Protein AF-A0A373CW19-F1 (afdb_monomer_lite)

Foldseek 3Di:
DPDADWLVRLLVLLLVQCVVVVPDPVLSVVLVVLSVQLVVQCVVVVHGHDDVVSLVVSCCVPVVPPPCCVVVVDVSVLSSQSSVCCSVPVGGDDPDPPDDADADPLCVVVLVVVLVVCVVVVNDVVVNVVVSVVRSVVRVLCVVLVNSDPVPDDPVSD

Structure (mmCIF, N/CA/C/O backbone):
data_AF-A0A373CW19-F1
#
_entry.id   AF-A0A373CW19-F1
#
loop_
_atom_site.group_PDB
_atom_site.id
_atom_site.type_symbol
_atom_site.label_atom_id
_atom_site.label_alt_id
_atom_site.label_comp_id
_atom_site.label_asym_id
_atom_site.label_entity_id
_atom_site.label_seq_id
_atom_site.pdbx_PDB_ins_code
_atom_site.Cartn_x
_atom_site.Cartn_y
_atom_site.Cartn_z
_atom_site.occupancy
_atom_site.B_iso_or_equiv
_atom_site.auth_seq_id
_atom_site.auth_comp_id
_atom_site.auth_asym_id
_atom_site.auth_atom_id
_atom_site.pdbx_PDB_model_num
ATOM 1 N N . MET A 1 1 ? -7.202 -9.590 33.558 1.00 37.75 1 MET A N 1
ATOM 2 C CA . MET A 1 1 ? -8.078 -9.277 32.414 1.00 37.75 1 MET A CA 1
ATOM 3 C C . MET A 1 1 ? -7.267 -8.385 31.508 1.00 37.75 1 MET A C 1
ATOM 5 O O . MET A 1 1 ? -6.932 -7.294 31.944 1.00 37.75 1 MET A O 1
ATOM 9 N N . GLU A 1 2 ? -6.854 -8.866 30.339 1.00 49.22 2 GLU A N 1
ATOM 10 C CA . GLU A 1 2 ? -6.327 -7.961 29.313 1.00 49.22 2 GLU A CA 1
ATOM 11 C C . GLU A 1 2 ? -7.483 -7.053 28.887 1.00 49.22 2 GLU A C 1
ATOM 13 O O . GLU A 1 2 ? -8.542 -7.548 28.495 1.00 49.22 2 GLU A O 1
ATOM 18 N N . GLU A 1 3 ? -7.332 -5.741 29.062 1.00 57.06 3 GLU A N 1
ATOM 19 C CA . GLU A 1 3 ? -8.300 -4.773 28.553 1.00 57.06 3 GLU A CA 1
ATOM 20 C C . GLU A 1 3 ? -8.332 -4.897 27.032 1.00 57.06 3 GLU A C 1
ATOM 22 O O . GLU A 1 3 ? -7.344 -4.654 26.338 1.00 57.06 3 GLU A O 1
ATOM 27 N N . GLN A 1 4 ? -9.469 -5.349 26.511 1.00 76.81 4 GLN A N 1
ATOM 28 C CA . GLN A 1 4 ? -9.643 -5.519 25.083 1.00 76.81 4 GLN A CA 1
ATOM 29 C C . GLN A 1 4 ? -9.783 -4.137 24.445 1.00 76.81 4 GLN A C 1
ATOM 31 O O . GLN A 1 4 ? -10.767 -3.436 24.670 1.00 76.81 4 GLN A O 1
ATOM 36 N N . GLN A 1 5 ? -8.785 -3.756 23.653 1.00 90.31 5 GLN A N 1
ATOM 37 C CA . GLN A 1 5 ? -8.764 -2.497 22.919 1.00 90.31 5 GLN A CA 1
ATOM 38 C C . GLN A 1 5 ? -9.966 -2.389 21.971 1.00 90.31 5 GLN A C 1
ATOM 40 O O . GLN A 1 5 ? -10.238 -3.305 21.185 1.00 90.31 5 GLN A O 1
ATOM 45 N N . THR A 1 6 ? -10.665 -1.257 22.012 1.00 95.50 6 THR A N 1
ATOM 46 C CA . THR A 1 6 ? -11.789 -0.967 21.112 1.00 95.50 6 THR A CA 1
ATOM 47 C C . THR A 1 6 ? -11.321 -0.786 19.666 1.00 95.50 6 THR A C 1
ATOM 49 O O . THR A 1 6 ? -10.161 -0.469 19.393 1.00 95.50 6 THR A O 1
ATOM 52 N N . LEU A 1 7 ? -12.233 -0.951 18.703 1.00 96.06 7 LEU A N 1
ATOM 53 C CA . LEU A 1 7 ? -11.930 -0.707 17.290 1.00 96.06 7 LEU A CA 1
ATOM 54 C C . LEU A 1 7 ? -11.400 0.718 17.049 1.00 96.06 7 LEU A C 1
ATOM 56 O O . LEU A 1 7 ? -10.501 0.903 16.232 1.00 96.06 7 LEU A O 1
ATOM 60 N N . ASP A 1 8 ? -11.932 1.714 17.759 1.00 95.56 8 ASP A N 1
ATOM 61 C CA . ASP A 1 8 ? -11.527 3.112 17.590 1.00 95.56 8 ASP A CA 1
ATOM 62 C C . ASP A 1 8 ? -10.091 3.358 18.064 1.00 95.56 8 ASP A C 1
ATOM 64 O O . ASP A 1 8 ? -9.276 3.932 17.341 1.00 95.56 8 ASP A O 1
ATOM 68 N N . GLU A 1 9 ? -9.755 2.843 19.247 1.00 96.19 9 GLU A N 1
ATOM 69 C CA . GLU A 1 9 ? -8.397 2.906 19.786 1.00 96.19 9 GLU A CA 1
ATOM 70 C C . GLU A 1 9 ? -7.409 2.175 18.875 1.00 96.19 9 GLU A C 1
ATOM 72 O O . GLU A 1 9 ? -6.323 2.695 18.615 1.00 96.19 9 GLU A O 1
ATOM 77 N N . LEU A 1 10 ? -7.790 1.006 18.346 1.00 96.75 10 LEU A N 1
ATOM 78 C CA . LEU A 1 10 ? -6.946 0.240 17.431 1.00 96.75 10 LEU A CA 1
ATOM 79 C C . LEU A 1 10 ? -6.666 1.023 16.144 1.00 96.75 10 LEU A C 1
ATOM 81 O O . LEU A 1 10 ? -5.519 1.084 15.692 1.00 96.75 10 LEU A O 1
ATOM 85 N N . ILE A 1 11 ? -7.694 1.641 15.555 1.00 97.19 11 ILE A N 1
ATOM 86 C CA . ILE A 1 11 ? -7.550 2.459 14.345 1.00 97.19 11 ILE A CA 1
ATOM 87 C C . ILE A 1 11 ? -6.621 3.644 14.612 1.00 97.19 11 ILE A C 1
ATOM 89 O O . ILE A 1 11 ? -5.722 3.898 13.805 1.00 97.19 11 ILE A O 1
ATOM 93 N N . GLN A 1 12 ? -6.816 4.350 15.727 1.00 97.19 12 GLN A N 1
ATOM 94 C CA . GLN A 1 12 ? -6.027 5.531 16.062 1.00 97.19 12 GLN A CA 1
ATOM 95 C C . GLN A 1 12 ? -4.558 5.174 16.322 1.00 97.19 12 GLN A C 1
ATOM 97 O O . GLN A 1 12 ? -3.668 5.777 15.725 1.00 97.19 12 GLN A O 1
ATOM 102 N N . GLN A 1 13 ? -4.285 4.139 17.118 1.00 96.56 13 GLN A N 1
ATOM 103 C CA . GLN A 1 13 ? -2.909 3.709 17.387 1.00 96.56 13 GLN A CA 1
ATOM 104 C C . GLN A 1 13 ? -2.205 3.189 16.128 1.00 96.56 13 GLN A C 1
ATOM 106 O O . GLN A 1 13 ? -1.042 3.518 15.888 1.00 96.56 13 GLN A O 1
ATOM 111 N N . THR A 1 14 ? -2.916 2.441 15.278 1.00 97.06 14 THR A N 1
ATOM 112 C CA . THR A 1 14 ? -2.367 1.991 13.991 1.00 97.06 14 THR A CA 1
ATOM 113 C C . THR A 1 14 ? -2.057 3.188 13.088 1.00 97.06 14 THR A C 1
ATOM 115 O O . THR A 1 14 ? -1.005 3.226 12.452 1.00 97.06 14 THR A O 1
ATOM 118 N N . TYR A 1 15 ? -2.935 4.197 13.043 1.00 97.06 15 TYR A N 1
ATOM 119 C CA . TYR A 1 15 ? -2.705 5.431 12.287 1.00 97.06 15 TYR A CA 1
ATOM 120 C C . TYR A 1 15 ? -1.441 6.160 12.763 1.00 97.06 15 TYR A C 1
ATOM 122 O O . TYR A 1 15 ? -0.585 6.500 11.942 1.00 97.06 15 TYR A O 1
ATOM 130 N N . ASP A 1 16 ? -1.300 6.360 14.074 1.00 96.56 16 ASP A N 1
ATOM 131 C CA . ASP A 1 16 ? -0.155 7.058 14.661 1.00 96.56 16 ASP A CA 1
ATOM 132 C C . ASP A 1 16 ? 1.151 6.306 14.390 1.00 96.56 16 ASP A C 1
ATOM 134 O O . ASP A 1 16 ? 2.160 6.909 14.005 1.00 96.56 16 ASP A O 1
ATOM 138 N N . TRP A 1 17 ? 1.114 4.973 14.468 1.00 96.00 17 TRP A N 1
ATOM 139 C CA . TRP A 1 17 ? 2.245 4.133 14.093 1.00 96.00 17 TRP A CA 1
ATOM 140 C C . TRP A 1 17 ? 2.613 4.282 12.611 1.00 96.00 17 TRP A C 1
ATOM 142 O O . TRP A 1 17 ? 3.789 4.452 12.289 1.00 96.00 17 TRP A O 1
ATOM 152 N N . LEU A 1 18 ? 1.639 4.280 11.689 1.00 95.00 18 LEU A N 1
ATOM 153 C CA . LEU A 1 18 ? 1.896 4.456 10.250 1.00 95.00 18 LEU A CA 1
ATOM 154 C C . LEU A 1 18 ? 2.545 5.817 9.948 1.00 95.00 18 LEU A C 1
ATOM 156 O O . LEU A 1 18 ? 3.447 5.902 9.106 1.00 95.00 18 LEU A O 1
ATOM 160 N N . VAL A 1 19 ? 2.117 6.876 10.643 1.00 95.06 19 VAL A N 1
ATOM 161 C CA . VAL A 1 19 ? 2.720 8.214 10.542 1.00 95.06 19 VAL A CA 1
ATOM 162 C C . VAL A 1 19 ? 4.162 8.198 11.054 1.00 95.06 19 VAL A C 1
ATOM 164 O O . VAL A 1 19 ? 5.060 8.667 10.350 1.00 95.06 19 VAL A O 1
ATOM 167 N N . ALA A 1 20 ? 4.407 7.616 12.232 1.00 93.88 20 ALA A N 1
ATOM 168 C CA . ALA A 1 20 ? 5.746 7.494 12.812 1.00 93.88 20 ALA A CA 1
ATOM 169 C C . ALA A 1 20 ? 6.695 6.665 11.924 1.00 93.88 20 ALA A C 1
ATOM 171 O O . ALA A 1 20 ? 7.855 7.034 11.728 1.00 93.88 20 ALA A O 1
ATOM 172 N N . ALA A 1 21 ? 6.177 5.605 11.298 1.00 90.38 21 ALA A N 1
ATOM 173 C CA . ALA A 1 21 ? 6.883 4.756 10.340 1.00 90.38 21 ALA A CA 1
ATOM 174 C C . ALA A 1 21 ? 7.075 5.404 8.951 1.00 90.38 21 ALA A C 1
ATOM 176 O O . ALA A 1 21 ? 7.586 4.761 8.033 1.00 90.38 21 ALA A O 1
ATOM 177 N N . LYS A 1 22 ? 6.700 6.681 8.777 1.00 90.12 22 LYS A N 1
ATOM 178 C CA . LYS A 1 22 ? 6.882 7.469 7.543 1.00 90.12 22 LYS A CA 1
ATOM 179 C C . LYS A 1 22 ? 6.201 6.859 6.312 1.00 90.12 22 LYS A C 1
ATOM 181 O O . LYS A 1 22 ? 6.698 7.005 5.189 1.00 90.12 22 LYS A O 1
ATOM 186 N N . TYR A 1 23 ? 5.046 6.215 6.493 1.00 89.94 23 TYR A N 1
ATOM 187 C CA . TYR A 1 23 ? 4.216 5.803 5.361 1.00 89.94 23 TYR A CA 1
ATOM 188 C C . TYR A 1 23 ? 3.815 7.014 4.507 1.00 89.94 23 TYR A C 1
ATOM 190 O O . TYR A 1 23 ? 3.715 8.148 4.981 1.00 89.94 23 TYR A O 1
ATOM 198 N N . SER A 1 24 ? 3.583 6.780 3.211 1.00 89.44 24 SER A N 1
ATOM 199 C CA . SER A 1 24 ? 3.233 7.865 2.292 1.00 89.44 24 SER A CA 1
ATOM 200 C C . SER A 1 24 ? 1.931 8.556 2.716 1.00 89.44 24 SER A C 1
ATOM 202 O O . SER A 1 24 ? 0.989 7.890 3.151 1.00 89.44 24 SER A O 1
ATOM 204 N N . LYS A 1 25 ? 1.840 9.880 2.517 1.00 91.00 25 LYS A N 1
ATOM 205 C CA . LYS A 1 25 ? 0.625 10.656 2.834 1.00 91.00 25 LYS A CA 1
ATOM 206 C C . LYS A 1 25 ? -0.630 10.055 2.193 1.00 91.00 25 LYS A C 1
ATOM 208 O O . LYS A 1 25 ? -1.669 9.991 2.838 1.00 91.00 25 LYS A O 1
ATOM 213 N N . GLY A 1 26 ? -0.520 9.568 0.953 1.00 91.00 26 GLY A N 1
ATOM 214 C CA . GLY A 1 26 ? -1.626 8.909 0.253 1.00 91.00 26 GLY A CA 1
ATOM 215 C C . GLY A 1 26 ? -2.060 7.598 0.914 1.00 91.00 26 GLY A C 1
ATOM 216 O O . GLY A 1 26 ? -3.255 7.334 1.018 1.00 91.00 26 GLY A O 1
ATOM 217 N N . THR A 1 27 ? -1.112 6.801 1.416 1.00 90.81 27 THR A N 1
ATOM 218 C CA . THR A 1 27 ? -1.414 5.567 2.158 1.00 90.81 27 THR A CA 1
ATOM 219 C C . THR A 1 27 ? -2.096 5.869 3.485 1.00 90.81 27 THR A C 1
ATOM 221 O O . THR A 1 27 ? -3.126 5.274 3.771 1.00 90.81 27 THR A O 1
ATOM 224 N N . VAL A 1 28 ? -1.559 6.814 4.261 1.00 94.75 28 VAL A N 1
ATOM 225 C CA . VAL A 1 28 ? -2.121 7.218 5.561 1.00 94.75 28 VAL A CA 1
ATOM 226 C C . VAL A 1 28 ? -3.531 7.797 5.395 1.00 94.75 28 VAL A C 1
ATOM 228 O O . VAL A 1 28 ? -4.442 7.440 6.139 1.00 94.75 28 VAL A O 1
ATOM 231 N N . TYR A 1 29 ? -3.738 8.638 4.376 1.00 94.62 29 TYR A N 1
ATOM 232 C CA . TYR A 1 29 ? -5.057 9.175 4.039 1.00 94.62 29 TYR A CA 1
ATOM 233 C C . TYR A 1 29 ? -6.048 8.066 3.663 1.00 94.62 29 TYR A C 1
ATOM 235 O O . TYR A 1 29 ? -7.139 7.999 4.222 1.00 94.62 29 TYR A O 1
ATOM 243 N N . SER A 1 30 ? -5.647 7.162 2.763 1.00 92.88 30 SER A N 1
ATOM 244 C CA . SER A 1 30 ? -6.500 6.049 2.329 1.00 92.88 30 SER A CA 1
ATOM 245 C C . SER A 1 30 ? -6.844 5.121 3.492 1.00 92.88 30 SER A C 1
ATOM 247 O O . SER A 1 30 ? -8.001 4.746 3.638 1.00 92.88 30 SER A O 1
ATOM 249 N N . PHE A 1 31 ? -5.869 4.805 4.350 1.00 95.19 31 PHE A N 1
ATOM 250 C CA . PHE A 1 31 ? -6.093 4.027 5.566 1.00 95.19 31 PHE A CA 1
ATOM 251 C C . PHE A 1 31 ? -7.191 4.671 6.415 1.00 95.19 31 PHE A C 1
ATOM 253 O O . PHE A 1 31 ? -8.203 4.028 6.670 1.00 95.19 31 PHE A O 1
ATOM 260 N N . LYS A 1 32 ? -7.048 5.961 6.747 1.00 95.56 32 LYS A N 1
ATOM 261 C CA . LYS A 1 32 ? -8.027 6.708 7.549 1.00 95.56 32 LYS A CA 1
ATOM 262 C C . LYS A 1 32 ? -9.433 6.696 6.938 1.00 95.56 32 LYS A C 1
ATOM 264 O O . LYS A 1 32 ? -10.411 6.498 7.650 1.00 95.56 32 LYS A O 1
ATOM 269 N N . CYS A 1 33 ? -9.556 6.923 5.630 1.00 94.31 33 CYS A N 1
ATOM 270 C CA . CYS A 1 33 ? -10.858 6.921 4.958 1.00 94.31 33 CYS A CA 1
ATOM 271 C C . CYS A 1 33 ? -11.558 5.560 5.062 1.00 94.31 33 CYS A C 1
ATOM 273 O O . CYS A 1 33 ? -12.744 5.502 5.377 1.00 94.31 33 CYS A O 1
ATOM 275 N N . ILE A 1 34 ? -10.819 4.477 4.826 1.00 94.00 34 ILE A N 1
ATOM 276 C CA . ILE A 1 34 ? -11.369 3.119 4.812 1.00 94.00 34 ILE A CA 1
ATOM 277 C C . ILE A 1 34 ? -11.694 2.639 6.227 1.00 94.00 34 ILE A C 1
ATOM 279 O O . ILE A 1 34 ? -12.746 2.043 6.447 1.00 94.00 34 ILE A O 1
ATOM 283 N N . THR A 1 35 ? -10.842 2.929 7.211 1.00 95.75 35 THR A N 1
ATOM 284 C CA . THR A 1 35 ? -11.102 2.533 8.600 1.00 95.75 35 THR A CA 1
ATOM 285 C C . THR A 1 35 ? -12.249 3.317 9.233 1.00 95.75 35 THR A C 1
ATOM 287 O O . THR A 1 35 ? -12.989 2.756 10.036 1.00 95.75 35 THR A O 1
ATOM 290 N N . ASN A 1 36 ? -12.491 4.563 8.815 1.00 95.50 36 ASN A N 1
ATOM 291 C CA . ASN A 1 36 ? -13.695 5.295 9.216 1.00 95.50 36 ASN A CA 1
ATOM 292 C C . ASN A 1 36 ? -14.981 4.622 8.715 1.00 95.50 36 ASN A C 1
ATOM 294 O O . ASN A 1 36 ? -15.962 4.549 9.451 1.00 95.50 36 ASN A O 1
ATOM 298 N N . GLN A 1 37 ? -14.982 4.094 7.489 1.00 95.06 37 GLN A N 1
ATOM 299 C CA . GLN A 1 37 ? -16.129 3.343 6.970 1.00 95.06 37 GLN A CA 1
ATOM 300 C C . GLN A 1 37 ? -16.309 2.012 7.701 1.00 95.06 37 GLN A C 1
ATOM 302 O O . GLN A 1 37 ? -17.437 1.664 8.042 1.00 95.06 37 GLN A O 1
ATOM 307 N N . LEU A 1 38 ? -15.210 1.310 8.007 1.00 96.12 38 LEU A N 1
ATOM 308 C CA . LEU A 1 38 ? -15.243 0.118 8.856 1.00 96.12 38 LEU A CA 1
ATOM 309 C C . LEU A 1 38 ? -15.860 0.438 10.224 1.00 96.12 38 LEU A C 1
ATOM 311 O O . LEU A 1 38 ? -16.704 -0.316 10.696 1.00 96.12 38 LEU A O 1
ATOM 315 N N . LYS A 1 39 ? -15.491 1.567 10.842 1.00 95.81 39 LYS A N 1
ATOM 316 C CA . LYS A 1 39 ? -16.054 2.019 12.123 1.00 95.81 39 LYS A CA 1
ATOM 317 C C . LYS A 1 39 ? -17.567 2.233 12.032 1.00 95.81 39 LYS A C 1
ATOM 319 O O . LYS A 1 39 ? -18.303 1.753 12.890 1.00 95.81 39 LYS A O 1
ATOM 324 N N . THR A 1 40 ? -18.047 2.911 10.987 1.00 96.19 40 THR A N 1
ATOM 325 C CA . THR A 1 40 ? -19.490 3.098 10.753 1.00 96.19 40 THR A CA 1
ATOM 326 C C . THR A 1 40 ? -20.208 1.767 10.525 1.00 96.19 40 THR A C 1
ATOM 328 O O . THR A 1 40 ? -21.283 1.548 11.081 1.00 96.19 40 THR A O 1
ATOM 331 N N . TYR A 1 41 ? -19.610 0.864 9.748 1.00 96.12 41 TYR A N 1
ATOM 332 C CA . TYR A 1 41 ? -20.155 -0.467 9.497 1.00 96.12 41 TYR A CA 1
ATOM 333 C C . TYR A 1 41 ? -20.247 -1.302 10.785 1.00 96.12 41 TYR A C 1
ATOM 335 O O . TYR A 1 41 ? -21.295 -1.881 11.068 1.00 96.12 41 TYR A O 1
ATOM 343 N N . ALA A 1 42 ? -19.190 -1.304 11.601 1.00 96.00 42 ALA A N 1
ATOM 344 C CA . ALA A 1 42 ? -19.138 -2.011 12.878 1.00 96.00 42 ALA A CA 1
ATOM 345 C C . ALA A 1 42 ? -20.202 -1.498 13.859 1.00 96.00 42 ALA A C 1
ATOM 347 O O . ALA A 1 42 ? -20.930 -2.295 14.451 1.00 96.00 42 ALA A O 1
ATOM 348 N N . ALA A 1 43 ? -20.378 -0.174 13.946 1.00 94.81 43 ALA A N 1
ATOM 349 C CA . ALA A 1 43 ? -21.438 0.431 14.749 1.00 94.81 43 ALA A CA 1
ATOM 350 C C . ALA A 1 43 ? -22.837 -0.042 14.311 1.00 94.81 43 ALA A C 1
ATOM 352 O O . ALA A 1 43 ? -23.667 -0.362 15.157 1.00 94.81 43 ALA A O 1
ATOM 353 N N . GLY A 1 44 ? -23.084 -0.170 13.002 1.00 94.12 44 GLY A N 1
ATOM 354 C CA . GLY A 1 44 ? -24.342 -0.708 12.468 1.00 94.12 44 GLY A CA 1
ATOM 355 C C . GLY A 1 44 ?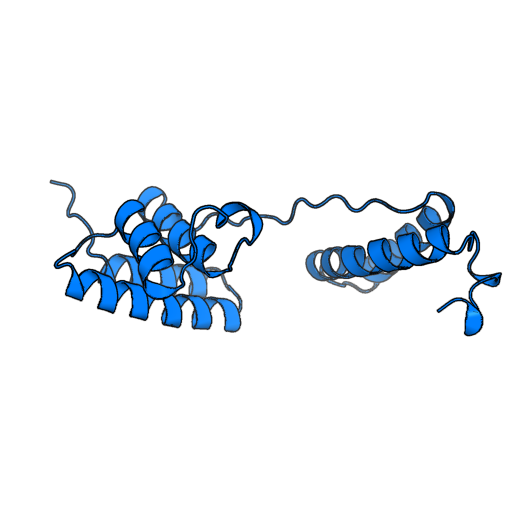 -24.601 -2.184 12.804 1.00 94.12 44 GLY A C 1
ATOM 356 O O . GLY A 1 44 ? -25.748 -2.624 12.764 1.00 94.12 44 GLY A O 1
ATOM 357 N N . LYS A 1 45 ? -23.558 -2.946 13.155 1.00 93.62 45 LYS A N 1
ATOM 358 C CA . LYS A 1 45 ? -23.638 -4.359 13.565 1.00 93.62 45 LYS A CA 1
ATOM 359 C C . LYS A 1 45 ? -23.532 -4.544 15.089 1.00 93.62 45 LYS A C 1
ATOM 361 O O . LYS A 1 45 ? -23.562 -5.677 15.549 1.00 93.62 45 LYS A O 1
ATOM 366 N N . ASN A 1 46 ? -23.449 -3.455 15.865 1.00 93.44 46 ASN A N 1
ATOM 367 C CA . ASN A 1 46 ? -23.156 -3.458 17.308 1.00 93.44 46 ASN A CA 1
ATOM 368 C C . ASN A 1 46 ? -21.828 -4.148 17.676 1.00 93.44 46 ASN A C 1
ATOM 370 O O . ASN A 1 46 ? -21.685 -4.704 18.764 1.00 93.44 46 ASN A O 1
ATOM 374 N N . GLU A 1 47 ? -20.844 -4.085 16.781 1.00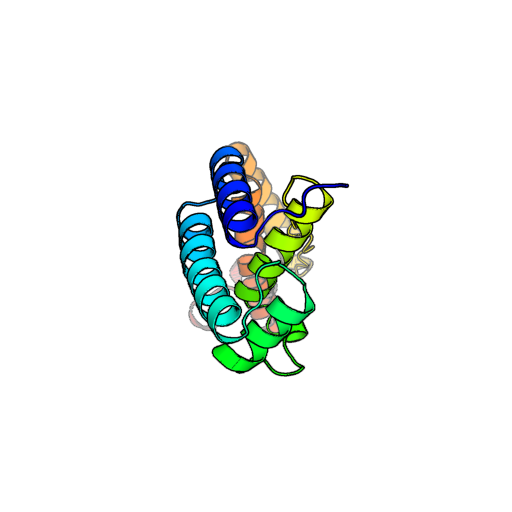 94.25 47 GLU A N 1
ATOM 375 C CA . GLU A 1 47 ? -19.516 -4.663 16.981 1.00 94.25 47 GLU A CA 1
ATOM 376 C C . GLU A 1 47 ? -18.549 -3.587 17.487 1.00 94.25 47 GLU A C 1
ATOM 378 O O . GLU A 1 47 ? -18.312 -2.574 16.826 1.00 94.25 47 GLU A O 1
ATOM 383 N N . ILE A 1 48 ? -17.992 -3.796 18.682 1.00 94.50 48 ILE A N 1
ATOM 384 C CA . ILE A 1 48 ? -17.117 -2.822 19.366 1.00 94.50 48 ILE A CA 1
ATOM 385 C C . ILE A 1 48 ? -15.635 -3.133 19.116 1.00 94.50 48 ILE A C 1
ATOM 387 O O . ILE A 1 48 ? -14.779 -2.243 19.155 1.00 94.50 48 ILE A O 1
ATOM 391 N N . TYR A 1 49 ? -15.322 -4.398 18.842 1.00 95.50 49 TYR A N 1
ATOM 392 C CA . TYR A 1 49 ? -13.959 -4.899 18.748 1.00 95.50 49 TYR A CA 1
ATOM 393 C C . TYR A 1 49 ? -13.621 -5.340 17.333 1.00 95.50 49 TYR A C 1
ATOM 395 O O . TYR A 1 49 ? -14.438 -5.909 16.616 1.00 95.50 49 TYR A O 1
ATOM 403 N N . PHE A 1 50 ? -12.367 -5.128 16.944 1.00 95.44 50 PHE A N 1
ATOM 404 C CA . PHE A 1 50 ? -11.882 -5.623 15.665 1.00 95.44 50 PHE A CA 1
ATOM 405 C C . PHE A 1 50 ? -11.744 -7.152 15.668 1.00 95.44 50 PHE A C 1
ATOM 407 O O . PHE A 1 50 ? -11.055 -7.721 16.527 1.00 95.44 50 PHE A O 1
ATOM 414 N N . SER A 1 51 ? -12.299 -7.790 14.640 1.00 94.94 51 SER A N 1
ATOM 415 C CA . SER A 1 51 ? -12.002 -9.160 14.224 1.00 94.94 51 SER A CA 1
ATOM 416 C C . SER A 1 51 ? -11.781 -9.199 12.709 1.00 94.94 51 SER A C 1
ATOM 418 O O . SER A 1 51 ? -12.284 -8.346 11.971 1.00 94.94 51 SER A O 1
ATOM 420 N N . MET A 1 52 ? -11.027 -10.191 12.226 1.00 92.94 52 MET A N 1
ATOM 421 C CA . MET A 1 52 ? -10.870 -10.373 10.781 1.00 92.94 52 MET A CA 1
ATOM 422 C C . MET A 1 52 ? -12.189 -10.765 10.109 1.00 92.94 52 MET A C 1
ATOM 424 O O . MET A 1 52 ? -12.414 -10.358 8.975 1.00 92.94 52 MET A O 1
ATOM 428 N N . ASP A 1 53 ? -13.089 -11.454 10.808 1.00 93.81 53 ASP A N 1
ATOM 429 C CA . ASP A 1 53 ? -14.408 -11.807 10.273 1.00 93.81 53 ASP A CA 1
ATOM 430 C C . ASP A 1 53 ? -15.290 -10.568 10.060 1.00 93.81 53 ASP A C 1
ATOM 432 O O . ASP A 1 53 ? -15.923 -10.433 9.010 1.00 93.81 53 ASP A O 1
ATOM 436 N N . LEU A 1 54 ? -15.263 -9.608 10.996 1.00 94.88 54 LEU A N 1
ATOM 437 C CA . LEU A 1 54 ? -15.915 -8.304 10.836 1.00 94.88 54 LEU A CA 1
ATOM 438 C C . LEU A 1 54 ? -15.352 -7.559 9.621 1.00 94.88 54 LEU A C 1
ATOM 440 O O . LEU A 1 54 ? -16.105 -7.015 8.814 1.00 94.88 54 LEU A O 1
ATOM 444 N N . ALA A 1 55 ? -14.025 -7.544 9.486 1.00 93.50 55 ALA A N 1
ATOM 445 C CA . ALA A 1 55 ? -13.338 -6.868 8.395 1.00 93.50 55 ALA A CA 1
ATOM 446 C C . ALA A 1 55 ? -13.641 -7.494 7.025 1.00 93.50 55 ALA A C 1
ATOM 448 O O . ALA A 1 55 ? -13.870 -6.772 6.058 1.00 93.50 55 ALA A O 1
ATOM 449 N N . LEU A 1 56 ? -13.664 -8.825 6.934 1.00 90.56 56 LEU A N 1
ATOM 450 C CA . LEU A 1 56 ? -14.021 -9.539 5.709 1.00 90.56 56 LEU A CA 1
ATOM 451 C C . LEU A 1 56 ? -15.488 -9.302 5.343 1.00 90.56 56 LEU A C 1
ATOM 453 O O . LEU A 1 56 ? -15.763 -8.971 4.193 1.00 90.56 56 LEU A O 1
ATOM 457 N N . SER A 1 57 ? -16.392 -9.354 6.326 1.00 92.25 57 SER A N 1
ATOM 458 C CA . SER A 1 57 ? -17.812 -9.038 6.123 1.00 92.25 57 SER A CA 1
ATOM 459 C C . SER A 1 57 ? -18.003 -7.601 5.631 1.00 92.25 57 SER A C 1
ATOM 461 O O . SER A 1 57 ? -18.762 -7.363 4.703 1.00 92.25 57 SER A O 1
ATOM 463 N N . PHE A 1 58 ? -17.269 -6.634 6.193 1.00 92.75 58 PHE A N 1
ATOM 464 C CA . PHE A 1 58 ? -17.269 -5.246 5.718 1.00 92.75 58 PHE A CA 1
ATOM 465 C C . PHE A 1 58 ? -16.839 -5.131 4.250 1.00 92.75 58 PHE A C 1
ATOM 467 O O . PHE A 1 58 ? -17.468 -4.414 3.473 1.00 92.75 58 PHE A O 1
ATOM 474 N N . LEU A 1 59 ? -15.762 -5.816 3.858 1.00 90.06 59 LEU A N 1
ATOM 475 C CA . LEU A 1 59 ? -15.267 -5.779 2.481 1.00 90.06 59 LEU A CA 1
ATOM 476 C C . LEU A 1 59 ? -16.248 -6.431 1.498 1.00 90.06 59 LEU A C 1
ATOM 478 O O . LEU A 1 59 ? -16.392 -5.954 0.371 1.00 90.06 59 LEU A O 1
ATOM 482 N N . GLU A 1 60 ? -16.923 -7.495 1.914 1.00 87.62 60 GLU A N 1
ATOM 483 C CA . GLU A 1 60 ? -17.944 -8.154 1.107 1.00 87.62 60 GLU A CA 1
ATOM 484 C C . GLU A 1 60 ? -19.201 -7.281 0.976 1.00 87.62 60 GLU A C 1
ATOM 486 O O . GLU A 1 60 ? -19.593 -6.945 -0.144 1.00 87.62 60 GLU A O 1
ATOM 491 N N . ASP A 1 61 ? -19.765 -6.825 2.097 1.00 89.75 61 ASP A N 1
ATOM 492 C CA . ASP A 1 61 ? -21.009 -6.048 2.142 1.00 89.75 61 ASP A CA 1
ATOM 493 C C . ASP A 1 61 ? -20.857 -4.672 1.469 1.00 89.75 61 ASP A C 1
ATOM 495 O O . ASP A 1 61 ? -21.741 -4.237 0.730 1.00 89.75 61 ASP A O 1
ATOM 499 N N . HIS A 1 62 ? -19.746 -3.964 1.718 1.00 85.31 62 HIS A N 1
ATOM 500 C CA . HIS A 1 62 ? -19.579 -2.566 1.298 1.00 85.31 62 HIS A CA 1
ATOM 501 C C . HIS A 1 62 ? -18.913 -2.405 -0.073 1.00 85.31 62 HIS A C 1
ATOM 503 O O . HIS A 1 62 ? -19.172 -1.428 -0.774 1.00 85.31 62 HIS A O 1
ATOM 509 N N . TYR A 1 63 ? -18.038 -3.337 -0.456 1.00 82.38 63 TYR A N 1
ATOM 510 C CA . TYR A 1 63 ? -17.266 -3.247 -1.700 1.00 82.38 63 TYR A CA 1
ATOM 511 C C . TYR A 1 63 ? -17.602 -4.341 -2.713 1.00 82.38 63 TYR A C 1
ATOM 513 O O . TYR A 1 63 ? -17.002 -4.364 -3.790 1.00 82.38 63 TYR A O 1
ATOM 521 N N . HIS A 1 64 ? -18.539 -5.241 -2.391 1.00 79.81 64 HIS A N 1
ATOM 522 C CA . HIS A 1 64 ? -18.919 -6.382 -3.231 1.00 79.81 64 HIS A CA 1
ATOM 523 C C . HIS A 1 64 ? -17.714 -7.234 -3.650 1.00 79.81 64 HIS A C 1
ATOM 525 O O . HIS A 1 64 ? -17.663 -7.807 -4.740 1.00 79.81 64 HIS A O 1
ATOM 531 N N . LEU A 1 65 ? -16.709 -7.297 -2.774 1.00 70.31 65 LEU A N 1
ATOM 532 C CA . LEU A 1 65 ? -15.519 -8.108 -2.963 1.00 70.31 65 LEU A CA 1
ATOM 533 C C . LEU A 1 65 ? -15.842 -9.545 -2.529 1.00 70.31 65 LEU A C 1
ATOM 535 O O . LEU A 1 65 ? -15.400 -9.980 -1.476 1.00 70.31 65 LEU A O 1
ATOM 539 N N . SER A 1 66 ? -16.632 -10.284 -3.312 1.00 65.81 66 SER A N 1
ATOM 540 C CA . SER A 1 66 ? -16.834 -11.725 -3.086 1.00 65.81 66 SER A CA 1
ATOM 541 C C . SER A 1 66 ? -15.586 -12.530 -3.493 1.00 65.81 66 SER A C 1
ATOM 543 O O . SER A 1 66 ? -14.753 -12.004 -4.230 1.00 65.81 66 SER A O 1
ATOM 545 N N . SER A 1 67 ? -15.473 -13.771 -2.977 1.00 54.91 67 SER A N 1
ATOM 546 C CA . SER A 1 67 ? -14.501 -14.900 -3.137 1.00 54.91 67 SER A CA 1
ATOM 547 C C . SER A 1 67 ? -13.180 -14.759 -3.936 1.00 54.91 67 SER A C 1
ATOM 549 O O . SER A 1 67 ? -12.202 -15.436 -3.615 1.00 54.91 67 SER A O 1
ATOM 551 N N . ASP A 1 68 ? -13.090 -13.869 -4.916 1.00 57.31 68 ASP A N 1
ATOM 552 C CA . ASP A 1 68 ? -11.923 -13.535 -5.738 1.00 57.31 68 ASP A CA 1
ATOM 553 C C . ASP A 1 68 ? -11.023 -12.428 -5.127 1.00 57.31 68 ASP A C 1
ATOM 555 O O . ASP A 1 68 ? -10.092 -11.918 -5.759 1.00 57.31 68 ASP A O 1
ATOM 559 N N . ILE A 1 69 ? -11.263 -12.067 -3.856 1.00 56.62 69 ILE A N 1
ATOM 560 C CA . ILE A 1 69 ? -10.503 -11.079 -3.057 1.00 56.62 69 ILE A CA 1
ATOM 561 C C . ILE A 1 69 ? -8.981 -11.294 -3.171 1.00 56.62 69 ILE A C 1
ATOM 563 O O . ILE A 1 69 ? -8.200 -10.339 -3.257 1.00 56.62 69 ILE A O 1
ATOM 567 N N . ARG A 1 70 ? -8.552 -12.563 -3.202 1.00 52.59 70 ARG A N 1
ATOM 568 C CA . ARG A 1 70 ? -7.137 -12.960 -3.274 1.00 52.59 70 ARG A CA 1
ATOM 569 C C . ARG A 1 70 ? -6.477 -12.627 -4.616 1.00 52.59 70 ARG A C 1
ATOM 571 O O . ARG A 1 70 ? -5.282 -12.332 -4.618 1.00 52.59 70 ARG A O 1
ATOM 578 N N . ASN A 1 71 ? -7.234 -12.606 -5.713 1.00 52.66 71 ASN A N 1
ATOM 579 C CA . ASN A 1 71 ? -6.702 -12.375 -7.058 1.00 52.66 71 ASN A CA 1
ATOM 580 C C . ASN A 1 71 ? -6.682 -10.890 -7.441 1.00 52.66 71 ASN A C 1
ATOM 582 O O . ASN A 1 71 ? -5.798 -10.463 -8.182 1.00 52.66 71 ASN A O 1
ATOM 586 N N . LYS A 1 72 ? -7.590 -10.072 -6.889 1.00 52.91 72 LYS A N 1
ATOM 587 C CA . LYS A 1 72 ? -7.649 -8.627 -7.186 1.00 52.91 72 LYS A CA 1
ATOM 588 C C . LYS A 1 72 ? -6.854 -7.739 -6.223 1.00 52.91 72 LYS A C 1
ATOM 590 O O . LYS A 1 72 ? -6.672 -6.566 -6.536 1.00 52.91 72 LYS A O 1
ATOM 595 N N . LYS A 1 73 ? -6.381 -8.275 -5.080 1.00 61.34 73 LYS A N 1
ATOM 596 C CA . LYS A 1 73 ? -5.617 -7.572 -4.016 1.00 61.34 73 LYS A CA 1
ATOM 597 C C . LYS A 1 73 ? -5.919 -6.060 -3.931 1.00 61.34 73 LYS A C 1
ATOM 599 O O . LYS A 1 73 ? -5.011 -5.243 -4.120 1.00 61.34 73 LYS A O 1
ATOM 604 N N . PRO A 1 74 ? -7.166 -5.650 -3.648 1.00 64.75 74 PRO A N 1
ATOM 605 C CA . PRO A 1 74 ? -7.436 -4.244 -3.415 1.00 64.75 74 PRO A CA 1
ATOM 606 C C . PRO A 1 74 ? -6.653 -3.784 -2.179 1.00 64.75 74 PRO A C 1
ATOM 608 O O . PRO A 1 74 ? -6.518 -4.514 -1.193 1.00 64.75 74 PRO A O 1
ATOM 611 N N . CYS A 1 75 ? -6.146 -2.552 -2.220 1.00 68.38 75 CYS A N 1
ATOM 612 C CA . CYS A 1 75 ? -5.486 -1.891 -1.090 1.00 68.38 75 CYS A CA 1
ATOM 613 C C . CYS A 1 75 ? -6.308 -1.955 0.216 1.00 68.38 75 CYS A C 1
ATOM 615 O O . CYS A 1 75 ? -5.732 -1.895 1.298 1.00 68.38 75 CYS A O 1
ATOM 617 N N . PHE A 1 76 ? -7.626 -2.155 0.118 1.00 84.25 76 PHE A N 1
ATOM 618 C CA . PHE A 1 76 ? -8.556 -2.285 1.238 1.00 84.25 76 PHE A CA 1
ATOM 619 C C . PHE A 1 76 ? -8.293 -3.507 2.122 1.00 84.25 76 PHE A C 1
ATOM 621 O O . PHE A 1 76 ? -8.207 -3.348 3.338 1.00 84.25 76 PHE A O 1
ATOM 628 N N . LEU A 1 77 ? -8.076 -4.699 1.540 1.00 87.06 77 LEU A N 1
ATOM 629 C CA . LEU A 1 77 ? -7.728 -5.887 2.332 1.00 87.06 77 LEU A CA 1
ATOM 630 C C . LEU A 1 77 ? -6.429 -5.646 3.098 1.00 87.06 77 LEU A C 1
ATOM 632 O O . LEU A 1 77 ? -6.326 -6.005 4.268 1.00 87.06 77 LEU A O 1
ATOM 636 N N . ARG A 1 78 ? -5.456 -4.980 2.463 1.00 88.38 78 ARG A N 1
ATOM 637 C CA . ARG A 1 78 ? -4.192 -4.673 3.130 1.00 88.38 78 ARG A CA 1
ATOM 638 C C . ARG A 1 78 ? -4.417 -3.834 4.382 1.00 88.38 78 ARG A C 1
ATOM 640 O O . ARG A 1 78 ? -3.761 -4.115 5.374 1.00 88.38 78 ARG A O 1
ATOM 647 N N . PHE A 1 79 ? -5.319 -2.853 4.367 1.00 92.62 79 PHE A N 1
ATOM 648 C CA . PHE A 1 79 ? -5.617 -2.050 5.557 1.00 92.62 79 PHE A CA 1
ATOM 649 C C . PHE A 1 79 ? -6.252 -2.872 6.685 1.00 92.62 79 PHE A C 1
ATOM 651 O O . PHE A 1 79 ? -5.907 -2.654 7.843 1.00 92.62 79 PHE A O 1
ATOM 658 N N . MET A 1 80 ? -7.090 -3.862 6.361 1.00 93.94 80 MET A N 1
ATOM 659 C CA . MET A 1 80 ? -7.617 -4.805 7.359 1.00 93.94 80 MET A CA 1
ATOM 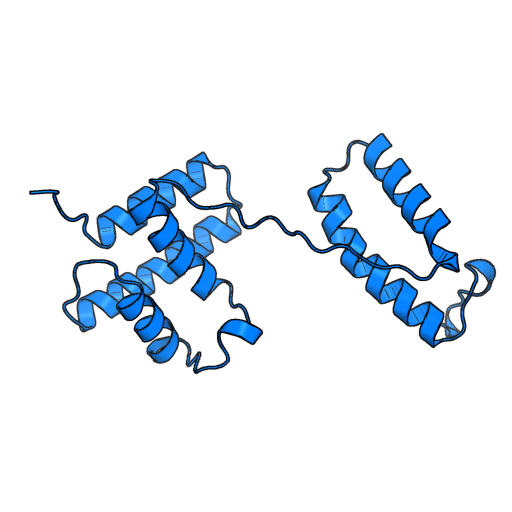660 C C . MET A 1 80 ? -6.500 -5.662 7.960 1.00 93.94 80 MET A C 1
ATOM 662 O O . MET A 1 80 ? -6.391 -5.791 9.176 1.00 93.94 80 MET A O 1
ATOM 666 N N . GLU A 1 81 ? -5.603 -6.174 7.113 1.00 92.25 81 GLU A N 1
ATOM 667 C CA . GLU A 1 81 ? -4.408 -6.884 7.570 1.00 92.25 81 GLU A CA 1
ATOM 668 C C . GLU A 1 81 ? -3.509 -5.978 8.428 1.00 92.25 81 GLU A C 1
ATOM 670 O O . GLU A 1 81 ? -2.930 -6.464 9.383 1.00 92.25 81 GLU A O 1
ATOM 675 N N . MET A 1 82 ? -3.398 -4.671 8.142 1.00 94.19 82 MET A N 1
ATOM 676 C CA . MET A 1 82 ? -2.596 -3.743 8.960 1.00 94.19 82 MET A CA 1
ATOM 677 C C . MET A 1 82 ? -3.162 -3.604 10.376 1.00 94.19 82 MET A C 1
ATOM 679 O O . MET A 1 82 ? -2.391 -3.605 11.331 1.00 94.19 82 MET A O 1
ATOM 683 N N . LEU A 1 83 ? -4.490 -3.522 10.518 1.00 95.81 83 LEU A N 1
ATOM 684 C CA . LEU A 1 83 ? -5.148 -3.523 11.829 1.00 95.81 83 LEU A CA 1
ATOM 685 C C . LEU A 1 83 ? -4.893 -4.839 12.574 1.00 95.81 83 LEU A C 1
ATOM 687 O O . LEU A 1 83 ? -4.594 -4.823 13.764 1.00 95.81 83 LEU A O 1
ATOM 691 N N . SER A 1 84 ? -4.961 -5.974 11.871 1.00 94.62 84 SER A N 1
ATOM 692 C CA . SER A 1 84 ? -4.653 -7.284 12.454 1.00 94.62 84 SER A CA 1
ATOM 693 C C . SER A 1 84 ? -3.184 -7.412 12.866 1.00 94.62 84 SER A C 1
ATOM 695 O O . SER A 1 84 ? -2.905 -7.898 13.960 1.00 94.62 84 SER A O 1
ATOM 697 N N . ASP A 1 85 ? -2.251 -6.970 12.015 1.00 94.19 85 ASP A N 1
ATOM 698 C CA . ASP A 1 85 ? -0.810 -6.960 12.286 1.00 94.19 85 ASP A CA 1
ATOM 699 C C . ASP A 1 85 ? -0.537 -6.166 13.570 1.00 94.19 85 ASP A C 1
ATOM 701 O O . ASP A 1 85 ? 0.135 -6.659 14.478 1.00 94.19 85 ASP A O 1
ATOM 705 N N . PHE A 1 86 ? -1.112 -4.960 13.655 1.00 95.00 86 PHE A N 1
ATOM 706 C CA . PHE A 1 86 ? -0.912 -4.053 14.775 1.00 95.00 86 PHE A CA 1
ATOM 707 C C . PHE A 1 86 ? -1.526 -4.592 16.068 1.00 95.00 86 PHE A C 1
ATOM 709 O O . PHE A 1 86 ? -0.846 -4.609 17.087 1.00 95.00 86 PHE A O 1
ATOM 716 N N . LYS A 1 87 ? -2.757 -5.121 16.022 1.00 93.69 87 LYS A N 1
ATOM 717 C CA . LYS A 1 87 ? -3.414 -5.741 17.184 1.00 93.69 87 LYS A CA 1
ATOM 718 C C . LYS A 1 87 ? -2.588 -6.886 17.782 1.00 93.69 87 LYS A C 1
ATOM 720 O O . LYS A 1 87 ? -2.598 -7.076 18.991 1.00 93.69 87 LYS A O 1
ATOM 725 N N . LEU A 1 88 ? -1.902 -7.662 16.940 1.00 92.38 88 LEU A N 1
ATOM 726 C CA . LEU A 1 88 ? -1.113 -8.819 17.374 1.00 92.38 88 LEU A CA 1
ATOM 727 C C . LEU A 1 88 ? 0.312 -8.452 17.805 1.00 92.38 88 LEU A C 1
ATOM 729 O O . LEU A 1 88 ? 0.850 -9.081 18.710 1.00 92.38 88 LEU A O 1
ATOM 733 N N . ASN A 1 89 ? 0.936 -7.467 17.152 1.00 91.88 89 ASN A N 1
ATOM 734 C CA . ASN A 1 89 ? 2.382 -7.239 17.256 1.00 91.88 89 ASN A CA 1
ATOM 735 C C . ASN A 1 89 ? 2.773 -5.801 17.627 1.00 91.88 89 ASN A C 1
ATOM 737 O O . ASN A 1 89 ? 3.963 -5.480 17.597 1.00 91.88 89 ASN A O 1
ATOM 741 N N . ASN A 1 90 ? 1.812 -4.904 17.881 1.00 91.31 90 ASN A N 1
ATOM 742 C CA . ASN A 1 90 ? 2.024 -3.455 18.037 1.00 91.31 90 ASN A CA 1
ATOM 743 C C . ASN A 1 90 ? 2.866 -2.836 16.901 1.00 91.31 90 ASN A C 1
ATOM 745 O O . ASN A 1 90 ? 3.604 -1.864 17.082 1.00 91.31 90 ASN A O 1
ATOM 749 N N . SER A 1 91 ? 2.800 -3.442 15.715 1.00 91.81 91 SER A N 1
ATOM 750 C CA . SER A 1 91 ? 3.548 -3.047 14.527 1.00 91.81 91 SER A CA 1
ATOM 751 C C . SER A 1 91 ? 2.857 -3.552 13.266 1.00 91.81 91 SER A C 1
ATOM 753 O O . SER A 1 91 ? 2.164 -4.568 13.282 1.00 91.81 91 SER A O 1
ATOM 755 N N . VAL A 1 92 ? 3.038 -2.836 12.156 1.00 91.38 92 VAL A N 1
ATOM 756 C CA . VAL A 1 92 ? 2.497 -3.244 10.856 1.00 91.38 92 VAL A CA 1
ATOM 757 C C . VAL A 1 92 ? 3.593 -3.900 10.027 1.00 91.38 92 VAL A C 1
ATOM 759 O O . VAL A 1 92 ? 4.626 -3.289 9.744 1.00 91.38 92 VAL A O 1
ATOM 762 N N . MET A 1 93 ? 3.343 -5.127 9.567 1.00 84.19 93 MET A N 1
ATOM 763 C CA . MET A 1 93 ? 4.315 -5.894 8.789 1.00 84.19 93 MET A CA 1
ATOM 764 C C . MET A 1 93 ? 4.529 -5.266 7.408 1.00 84.19 93 MET A C 1
ATOM 766 O O . MET A 1 93 ? 3.614 -5.168 6.587 1.00 84.19 93 MET A O 1
ATOM 770 N N . ILE A 1 94 ? 5.749 -4.840 7.094 1.00 75.38 94 ILE A N 1
ATOM 771 C CA . ILE A 1 94 ? 6.047 -4.302 5.764 1.00 75.38 94 ILE A CA 1
ATOM 772 C C . ILE A 1 94 ? 6.034 -5.467 4.765 1.00 75.38 94 ILE A C 1
ATOM 774 O O . ILE A 1 94 ? 6.890 -6.347 4.801 1.00 75.38 94 ILE A O 1
ATOM 778 N N . LYS A 1 95 ? 5.056 -5.481 3.849 1.00 67.75 95 LYS A N 1
ATOM 779 C CA . LYS A 1 95 ? 5.051 -6.431 2.727 1.00 67.75 95 LYS A CA 1
ATOM 780 C C . LYS A 1 95 ? 6.045 -5.941 1.675 1.00 67.75 95 LYS A C 1
ATOM 782 O O . LYS A 1 95 ? 5.697 -5.130 0.817 1.00 67.75 95 LYS A O 1
ATOM 787 N N . GLU A 1 96 ? 7.284 -6.417 1.767 1.00 59.62 96 GLU A N 1
ATOM 788 C CA . GLU A 1 96 ? 8.308 -6.183 0.749 1.00 59.62 96 GLU A CA 1
ATOM 789 C C . GLU A 1 96 ? 7.821 -6.666 -0.621 1.00 59.62 96 GLU A C 1
ATOM 791 O O . GLU A 1 96 ? 7.257 -7.756 -0.768 1.00 59.62 96 GLU A O 1
ATOM 796 N N . ARG A 1 97 ? 8.061 -5.860 -1.658 1.00 58.44 97 ARG A N 1
ATOM 797 C CA . ARG A 1 97 ? 7.863 -6.304 -3.038 1.00 58.44 97 ARG A CA 1
ATOM 798 C C . ARG A 1 97 ? 9.012 -7.228 -3.425 1.00 58.44 97 ARG A C 1
ATOM 800 O O . ARG A 1 97 ? 9.997 -6.783 -3.996 1.00 58.44 97 ARG A O 1
ATOM 807 N N . LYS A 1 98 ? 8.852 -8.520 -3.155 1.00 58.47 98 LYS A N 1
ATOM 808 C CA . LYS A 1 98 ? 9.771 -9.578 -3.601 1.00 58.47 98 LYS A CA 1
ATOM 809 C C . LYS A 1 98 ? 9.414 -10.084 -5.000 1.00 58.47 98 LYS A C 1
ATOM 811 O O . LYS A 1 98 ? 9.237 -11.280 -5.194 1.00 58.47 98 LYS A O 1
ATOM 816 N N . ARG A 1 99 ? 9.197 -9.179 -5.963 1.00 70.50 99 ARG A N 1
ATOM 817 C CA . ARG A 1 99 ? 9.054 -9.611 -7.358 1.00 70.50 99 ARG A CA 1
ATOM 818 C C . ARG A 1 99 ? 10.434 -9.615 -7.989 1.00 70.50 99 ARG A C 1
ATOM 820 O O . ARG A 1 99 ? 11.030 -8.554 -8.155 1.00 70.50 99 ARG A O 1
ATOM 827 N N . GLU A 1 100 ? 10.905 -10.803 -8.324 1.00 78.94 100 GLU A N 1
ATOM 828 C CA . GLU A 1 100 ? 12.028 -10.972 -9.234 1.00 78.94 100 GLU A CA 1
ATOM 829 C C . GLU A 1 100 ? 11.521 -10.708 -10.651 1.00 78.94 100 GLU A C 1
ATOM 831 O O . GLU A 1 100 ? 10.501 -11.263 -11.065 1.00 78.94 100 GLU A O 1
ATOM 836 N N . TYR A 1 101 ? 12.184 -9.788 -11.347 1.00 86.12 101 TYR A N 1
ATOM 837 C CA . TYR A 1 101 ? 11.858 -9.443 -12.726 1.00 86.12 101 TYR A CA 1
ATOM 838 C C . TYR A 1 101 ? 12.734 -10.265 -13.652 1.00 86.12 101 TYR A C 1
ATOM 840 O O . TYR A 1 101 ? 13.938 -10.377 -13.418 1.00 86.12 101 TYR A O 1
ATOM 848 N N . GLN A 1 102 ? 12.114 -10.832 -14.677 1.00 89.06 102 GLN A N 1
ATOM 849 C CA . GLN A 1 102 ? 12.807 -11.608 -15.694 1.00 89.06 102 GLN A CA 1
ATOM 850 C C . GLN A 1 102 ? 12.960 -10.739 -16.938 1.00 89.06 102 GLN A C 1
ATOM 852 O O . GLN A 1 102 ? 12.114 -9.895 -17.218 1.00 89.06 102 GLN A O 1
ATOM 857 N N . PHE A 1 103 ? 14.060 -10.903 -17.662 1.00 91.38 103 PHE A N 1
ATOM 858 C CA . PHE A 1 103 ? 14.313 -10.146 -18.883 1.00 91.38 103 PHE A CA 1
ATOM 859 C C . PHE A 1 103 ? 14.831 -11.090 -19.962 1.00 91.38 103 PHE A C 1
ATOM 861 O O . PHE A 1 103 ? 15.610 -11.991 -19.633 1.00 91.38 103 PHE A O 1
ATOM 868 N N . PRO A 1 104 ? 14.471 -10.864 -21.236 1.00 90.44 104 PRO A N 1
ATOM 869 C CA . PRO A 1 104 ? 15.094 -11.562 -22.346 1.00 90.44 104 PRO A CA 1
ATOM 870 C C . PRO A 1 104 ? 16.615 -11.431 -22.298 1.00 90.44 104 PRO A C 1
ATOM 872 O O . PRO A 1 104 ? 17.152 -10.343 -22.058 1.00 90.44 104 PRO A O 1
ATOM 875 N N . GLU A 1 105 ? 17.309 -12.533 -22.574 1.00 90.12 105 GLU A N 1
ATOM 876 C CA . GLU A 1 105 ? 18.762 -12.651 -22.405 1.00 90.12 105 GLU A CA 1
ATOM 877 C C . GLU A 1 105 ? 19.524 -11.565 -23.185 1.00 90.12 105 GLU A C 1
ATOM 879 O O . GLU A 1 105 ? 20.487 -10.971 -22.701 1.00 90.12 105 GLU A O 1
ATOM 884 N N . VAL A 1 106 ? 19.000 -11.213 -24.362 1.00 89.38 106 VAL A N 1
ATOM 885 C CA . VAL A 1 106 ? 19.544 -10.181 -25.252 1.00 89.38 106 VAL A CA 1
ATOM 886 C C . VAL A 1 106 ? 19.516 -8.764 -24.667 1.00 89.38 106 VAL A C 1
ATOM 888 O O . VAL A 1 106 ? 20.321 -7.917 -25.054 1.00 89.38 106 VAL A O 1
ATOM 891 N N . PHE A 1 107 ? 18.616 -8.491 -23.719 1.00 90.81 107 PHE A N 1
ATOM 892 C CA . PHE A 1 107 ? 18.467 -7.179 -23.087 1.00 90.81 107 PHE A CA 1
ATOM 893 C C . PHE A 1 107 ? 19.076 -7.107 -21.680 1.00 90.81 107 PHE A C 1
ATOM 895 O O . PHE A 1 107 ? 19.207 -6.001 -21.145 1.00 90.81 107 PHE A O 1
ATOM 902 N N . LEU A 1 108 ? 19.513 -8.234 -21.099 1.00 91.06 108 LEU A N 1
ATOM 903 C CA . LEU A 1 108 ? 20.127 -8.273 -19.764 1.00 91.06 108 LEU A CA 1
ATOM 904 C C . LEU A 1 108 ? 21.286 -7.272 -19.598 1.00 91.06 108 LEU A C 1
ATOM 906 O O . LEU A 1 108 ? 21.231 -6.485 -18.649 1.00 91.06 108 LEU A O 1
ATOM 910 N N . PRO A 1 109 ? 22.270 -7.175 -20.521 1.00 92.12 109 PRO A N 1
ATOM 911 C CA . PRO A 1 109 ? 23.377 -6.228 -20.357 1.00 92.12 109 PRO A CA 1
ATOM 912 C C . PRO A 1 109 ? 22.917 -4.764 -20.276 1.00 92.12 109 PRO A C 1
ATOM 914 O O . PRO A 1 109 ? 23.489 -3.957 -19.539 1.00 92.12 109 PRO A O 1
ATOM 917 N N . ALA A 1 110 ? 21.857 -4.407 -21.009 1.00 90.81 110 ALA A N 1
ATOM 918 C CA . ALA A 1 110 ? 21.305 -3.057 -20.990 1.00 90.81 110 ALA A CA 1
ATOM 919 C C . ALA A 1 110 ? 20.541 -2.767 -19.693 1.00 90.81 110 ALA A C 1
ATOM 921 O O . ALA A 1 110 ? 20.687 -1.680 -19.129 1.00 90.81 110 ALA A O 1
ATOM 922 N N . VAL A 1 111 ? 19.773 -3.737 -19.185 1.00 92.75 111 VAL A N 1
ATOM 923 C CA . VAL A 1 111 ? 19.087 -3.635 -17.887 1.00 92.75 111 VAL A CA 1
ATOM 924 C C . VAL A 1 111 ? 20.100 -3.466 -16.755 1.00 92.75 111 VAL A C 1
ATOM 926 O O . VAL A 1 111 ? 19.961 -2.567 -15.921 1.00 92.75 111 VAL A O 1
ATOM 929 N N . GLU A 1 112 ? 2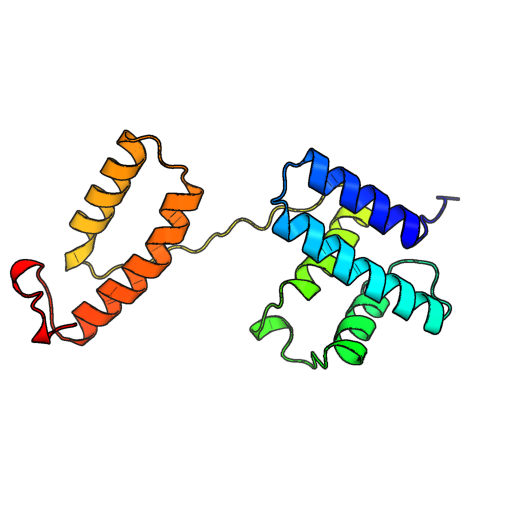1.148 -4.286 -16.739 1.00 93.19 112 GLU A N 1
ATOM 930 C CA . GLU A 1 112 ? 22.213 -4.218 -15.738 1.00 93.19 112 GLU A CA 1
ATOM 931 C C . GLU A 1 112 ? 22.963 -2.885 -15.795 1.00 93.19 112 GLU A C 1
ATOM 933 O O . GLU A 1 112 ? 23.143 -2.231 -14.761 1.00 93.19 112 GLU A O 1
ATOM 938 N N . GLY A 1 113 ? 23.337 -2.437 -16.998 1.00 94.88 113 GLY A N 1
ATOM 939 C CA . GLY A 1 113 ? 23.981 -1.143 -17.217 1.00 94.88 113 GLY A CA 1
ATOM 940 C C . GLY A 1 113 ? 23.118 0.028 -16.744 1.00 94.88 113 GLY A C 1
ATOM 941 O O . GLY A 1 113 ? 23.596 0.904 -16.016 1.00 94.88 113 GLY A O 1
ATOM 942 N N . TYR A 1 114 ? 21.825 0.013 -17.075 1.00 94.25 114 TYR A N 1
ATOM 943 C CA . TYR A 1 114 ? 20.866 1.026 -16.640 1.00 94.25 114 TYR A CA 1
ATOM 944 C C . TYR A 1 114 ? 20.705 1.050 -15.113 1.00 94.25 114 TYR A C 1
ATOM 946 O O . TYR A 1 114 ? 20.760 2.116 -14.494 1.00 94.25 114 TYR A O 1
ATOM 954 N N . ASN A 1 115 ? 20.578 -0.116 -14.477 1.00 93.31 115 ASN A N 1
ATOM 955 C CA . ASN A 1 115 ? 20.467 -0.226 -13.023 1.00 93.31 115 ASN A CA 1
ATOM 956 C C . ASN A 1 115 ? 21.741 0.256 -12.318 1.00 93.31 115 ASN A C 1
ATOM 958 O O . ASN A 1 115 ? 21.658 1.006 -11.343 1.00 93.31 115 ASN A O 1
ATOM 962 N N . LYS A 1 116 ? 22.923 -0.105 -12.835 1.00 95.69 116 LYS A N 1
ATOM 963 C CA . LYS A 1 116 ? 24.218 0.372 -12.329 1.00 95.69 116 LYS A CA 1
ATOM 964 C C . LYS A 1 116 ? 24.327 1.894 -12.413 1.00 95.69 116 LYS A C 1
ATOM 966 O O . LYS A 1 116 ? 24.707 2.531 -11.430 1.00 95.69 116 LYS A O 1
ATOM 971 N N . TYR A 1 117 ? 23.939 2.483 -13.544 1.00 96.62 117 TYR A N 1
ATOM 972 C CA . TYR A 1 117 ? 23.910 3.935 -13.711 1.00 96.62 117 TYR A CA 1
ATOM 973 C C . TYR A 1 117 ? 22.977 4.600 -12.691 1.00 96.62 117 TYR A C 1
ATOM 975 O O . TYR A 1 117 ? 23.394 5.512 -11.979 1.00 96.62 117 TYR A O 1
ATOM 983 N N . ARG A 1 118 ? 21.745 4.103 -12.528 1.00 95.75 118 ARG A N 1
ATOM 984 C CA . ARG A 1 118 ? 20.788 4.667 -11.560 1.00 95.75 118 ARG A CA 1
ATOM 985 C C . ARG A 1 118 ? 21.287 4.612 -10.120 1.00 95.75 118 ARG A C 1
ATOM 987 O O . ARG A 1 118 ? 21.096 5.576 -9.382 1.00 95.75 118 ARG A O 1
ATOM 994 N N . ARG A 1 119 ? 21.963 3.528 -9.736 1.00 95.12 119 ARG A N 1
ATOM 995 C CA . ARG A 1 119 ? 22.634 3.437 -8.430 1.00 95.12 119 ARG A CA 1
ATOM 996 C C . ARG A 1 119 ? 23.740 4.478 -8.289 1.00 95.12 119 ARG A C 1
ATOM 998 O O . ARG A 1 119 ? 23.801 5.143 -7.262 1.00 95.12 119 ARG A O 1
ATOM 1005 N N . SER A 1 120 ? 24.558 4.686 -9.327 1.00 96.50 120 SER A N 1
ATOM 1006 C CA . SER A 1 120 ? 25.643 5.682 -9.288 1.00 96.50 120 SER A CA 1
ATOM 1007 C C . SER A 1 120 ? 25.159 7.127 -9.123 1.00 96.50 120 SER A C 1
ATOM 1009 O O . SER A 1 120 ? 25.884 7.948 -8.571 1.00 96.50 120 SER A O 1
ATOM 1011 N N . ILE A 1 121 ? 23.923 7.430 -9.536 1.00 96.44 121 ILE A N 1
ATOM 1012 C CA . ILE A 1 121 ? 23.293 8.745 -9.339 1.00 96.44 121 ILE A CA 1
ATOM 1013 C C . ILE A 1 121 ? 22.367 8.784 -8.106 1.00 96.44 121 ILE A C 1
ATOM 1015 O O . ILE A 1 121 ? 21.499 9.649 -8.007 1.00 96.44 121 ILE A O 1
ATOM 1019 N N . ASN A 1 122 ? 22.546 7.856 -7.156 1.00 93.69 122 ASN A N 1
ATOM 1020 C CA . ASN A 1 122 ? 21.832 7.786 -5.873 1.00 93.69 122 ASN A CA 1
ATOM 1021 C C . ASN A 1 122 ? 20.300 7.692 -5.983 1.00 93.69 122 ASN A C 1
ATOM 1023 O O . ASN A 1 122 ? 19.560 8.158 -5.110 1.00 93.69 122 ASN A O 1
ATOM 1027 N N . ILE A 1 123 ? 19.790 7.064 -7.044 1.00 93.62 123 ILE A N 1
ATOM 1028 C CA . ILE A 1 123 ? 18.366 6.748 -7.119 1.00 93.62 123 ILE A CA 1
ATOM 1029 C C . ILE A 1 123 ? 18.044 5.639 -6.114 1.00 93.62 123 ILE A C 1
ATOM 1031 O O . ILE A 1 123 ? 18.708 4.609 -6.068 1.00 93.62 123 ILE A O 1
ATOM 1035 N N . LYS A 1 124 ? 16.975 5.840 -5.335 1.00 88.19 124 LYS A N 1
ATOM 1036 C CA . LYS A 1 124 ? 16.496 4.872 -4.336 1.00 88.19 124 LYS A CA 1
ATOM 1037 C C . LYS A 1 124 ? 16.189 3.512 -4.971 1.00 88.19 124 LYS A C 1
ATOM 1039 O O . LYS A 1 124 ? 15.497 3.474 -5.990 1.00 88.19 124 LYS A O 1
ATOM 1044 N N . GLU A 1 125 ? 16.581 2.417 -4.317 1.00 85.62 125 GLU A N 1
ATOM 1045 C CA . GLU A 1 125 ? 16.321 1.046 -4.797 1.00 85.62 125 GLU A CA 1
ATOM 1046 C C . GLU A 1 125 ? 14.831 0.788 -5.078 1.00 85.62 125 GLU A C 1
ATOM 1048 O O . GLU A 1 125 ? 14.496 0.237 -6.119 1.00 85.62 125 GLU A O 1
ATOM 1053 N N . ASP A 1 126 ? 13.909 1.308 -4.261 1.00 81.62 126 ASP A N 1
ATOM 1054 C CA . ASP A 1 126 ? 12.462 1.222 -4.537 1.00 81.62 126 ASP A CA 1
ATOM 1055 C C . ASP A 1 126 ? 12.062 1.828 -5.891 1.00 81.62 126 ASP A C 1
ATOM 1057 O O . ASP A 1 126 ? 11.149 1.349 -6.565 1.00 81.62 126 ASP A O 1
ATOM 1061 N N . SER A 1 127 ? 12.730 2.909 -6.296 1.00 86.00 127 SER A N 1
ATOM 1062 C CA . SER A 1 127 ? 12.517 3.546 -7.597 1.00 86.00 127 SER A CA 1
ATOM 1063 C C . SER A 1 127 ? 13.139 2.722 -8.727 1.00 86.00 127 SER A C 1
ATOM 1065 O O . SER A 1 127 ? 12.581 2.665 -9.823 1.00 86.00 127 SER A O 1
ATOM 1067 N N . ILE A 1 128 ? 14.254 2.036 -8.459 1.00 89.25 128 ILE A N 1
ATOM 1068 C CA . ILE A 1 128 ? 14.870 1.076 -9.384 1.00 89.25 128 ILE A CA 1
ATOM 1069 C C . ILE A 1 128 ? 13.938 -0.115 -9.619 1.00 89.25 128 ILE A C 1
ATOM 1071 O O . ILE A 1 128 ? 13.616 -0.413 -10.772 1.00 89.25 128 ILE A O 1
ATOM 1075 N N . LEU A 1 129 ? 13.409 -0.705 -8.544 1.00 85.81 129 LEU A N 1
ATOM 1076 C CA . LEU A 1 129 ? 12.455 -1.817 -8.567 1.00 85.81 129 LEU A CA 1
ATOM 1077 C C . LEU A 1 129 ? 11.132 -1.462 -9.252 1.00 85.81 129 LEU A C 1
ATOM 1079 O O . LEU A 1 129 ? 10.552 -2.299 -9.940 1.00 85.81 129 LEU A O 1
ATOM 1083 N N . ARG A 1 130 ? 10.634 -0.227 -9.096 1.00 84.50 130 ARG A N 1
ATOM 1084 C CA . ARG A 1 130 ? 9.431 0.231 -9.815 1.00 84.50 130 ARG A CA 1
ATOM 1085 C C . ARG A 1 130 ? 9.643 0.286 -11.322 1.00 84.50 130 ARG A C 1
ATOM 1087 O O . ARG A 1 130 ? 8.723 -0.042 -12.062 1.00 84.50 130 ARG A O 1
ATOM 1094 N N . THR A 1 131 ? 10.824 0.700 -11.773 1.00 89.88 131 THR A N 1
ATOM 1095 C CA . THR A 1 131 ? 11.131 0.771 -13.206 1.00 89.88 131 THR A CA 1
ATOM 1096 C C . THR A 1 131 ? 11.326 -0.609 -13.822 1.00 89.88 131 THR A C 1
ATOM 1098 O O . THR A 1 131 ? 10.953 -0.779 -14.977 1.00 89.88 131 THR A O 1
ATOM 1101 N N . GLN A 1 132 ? 11.807 -1.602 -13.062 1.00 90.50 132 GLN A N 1
ATOM 1102 C CA . GLN A 1 132 ? 11.968 -2.970 -13.574 1.00 90.50 132 GLN A CA 1
ATOM 1103 C C . GLN A 1 132 ? 10.665 -3.539 -14.159 1.00 90.50 132 GLN A C 1
ATOM 1105 O O . GLN A 1 132 ? 10.706 -4.139 -15.221 1.00 90.50 132 GLN A O 1
ATOM 1110 N N . LEU A 1 133 ? 9.504 -3.274 -13.539 1.00 88.56 133 LEU A N 1
ATOM 1111 C CA . LEU A 1 133 ? 8.194 -3.692 -14.069 1.00 88.56 133 LEU A CA 1
ATOM 1112 C C . LEU A 1 133 ? 7.943 -3.189 -15.492 1.00 88.56 133 LEU A C 1
ATOM 1114 O O . LEU A 1 133 ? 7.374 -3.899 -16.316 1.00 88.56 133 LEU A O 1
A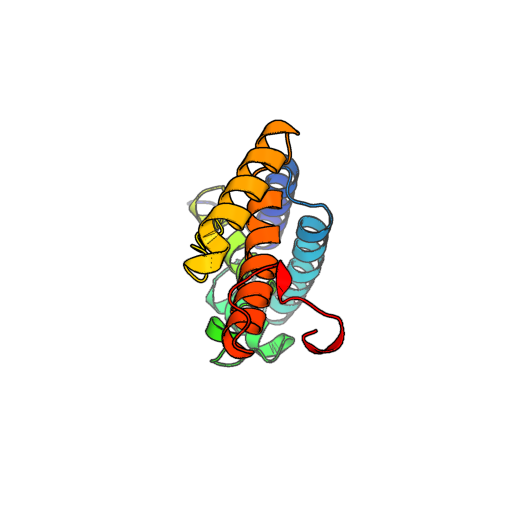TOM 1118 N N . TYR A 1 134 ? 8.302 -1.935 -15.754 1.00 91.25 134 TYR A N 1
ATOM 1119 C CA . TYR A 1 134 ? 8.088 -1.325 -17.060 1.00 91.25 134 TYR A CA 1
ATOM 1120 C C . TYR A 1 134 ? 9.123 -1.805 -18.072 1.00 91.25 134 TYR A C 1
ATOM 1122 O O . TYR A 1 134 ? 8.770 -2.006 -19.227 1.00 91.25 134 TYR A O 1
ATOM 1130 N N . LEU A 1 135 ? 10.365 -2.027 -17.633 1.00 92.75 135 LEU A N 1
ATOM 1131 C CA . LEU A 1 135 ? 11.411 -2.604 -18.474 1.00 92.75 135 LEU A CA 1
ATOM 1132 C C . LEU A 1 135 ? 11.063 -4.033 -18.896 1.00 92.75 135 LEU A C 1
ATOM 1134 O O . LEU A 1 135 ? 11.157 -4.330 -20.075 1.00 92.75 135 LEU A O 1
ATOM 1138 N N . GLU A 1 136 ? 10.604 -4.878 -17.970 1.00 92.50 136 GLU A N 1
ATOM 1139 C CA . GLU A 1 136 ? 10.198 -6.264 -18.251 1.00 92.50 136 GLU A CA 1
ATOM 1140 C C . GLU A 1 136 ? 9.101 -6.271 -19.319 1.00 92.50 136 GLU A C 1
ATOM 1142 O O . GLU A 1 136 ? 9.293 -6.802 -20.404 1.00 92.50 136 GLU A O 1
ATOM 1147 N N . ARG A 1 137 ? 8.010 -5.527 -19.088 1.00 91.94 137 ARG A N 1
ATOM 1148 C CA . ARG A 1 137 ? 6.906 -5.409 -20.056 1.00 91.94 137 ARG A 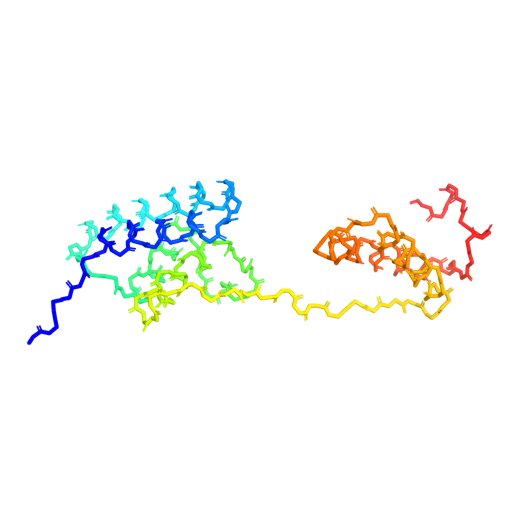CA 1
ATOM 1149 C C . ARG A 1 137 ? 7.344 -4.897 -21.427 1.00 91.94 137 ARG A C 1
ATOM 1151 O O . ARG A 1 137 ? 6.797 -5.320 -22.441 1.00 91.94 137 ARG A O 1
ATOM 1158 N N . PHE A 1 138 ? 8.264 -3.938 -21.459 1.00 91.94 138 PHE A N 1
ATOM 1159 C CA . PHE A 1 138 ? 8.759 -3.370 -22.707 1.00 91.94 138 PHE A CA 1
ATOM 1160 C C . PHE A 1 138 ? 9.646 -4.361 -23.466 1.00 91.94 138 PHE A C 1
ATOM 1162 O O . PHE A 1 138 ? 9.485 -4.524 -24.672 1.00 91.94 138 PHE A O 1
ATOM 1169 N N . PHE A 1 139 ? 10.554 -5.046 -22.774 1.00 92.19 139 PHE A N 1
ATOM 1170 C CA . PHE A 1 139 ? 11.447 -6.013 -23.400 1.00 92.19 139 PHE A CA 1
ATOM 1171 C C . PHE A 1 139 ? 10.720 -7.287 -23.832 1.00 92.19 139 PHE A C 1
ATOM 1173 O O . PHE A 1 139 ? 10.996 -7.767 -24.929 1.00 92.19 139 PHE A O 1
ATOM 1180 N N . ASP A 1 140 ? 9.729 -7.752 -23.070 1.00 90.69 140 ASP A N 1
ATOM 1181 C CA . ASP A 1 140 ? 8.828 -8.837 -23.484 1.00 90.69 140 ASP A CA 1
ATOM 1182 C C . ASP A 1 140 ? 8.086 -8.475 -24.780 1.00 90.69 140 ASP A C 1
ATOM 1184 O O . ASP A 1 140 ? 7.958 -9.287 -25.697 1.00 90.69 140 ASP A O 1
ATOM 1188 N N . PHE A 1 141 ? 7.617 -7.226 -24.890 1.00 90.75 141 PHE A N 1
ATOM 1189 C CA . PHE A 1 141 ? 6.982 -6.734 -26.111 1.00 90.75 141 PHE A CA 1
ATOM 1190 C C . PHE A 1 141 ? 7.948 -6.749 -27.303 1.00 90.75 141 PHE A C 1
ATOM 1192 O O . PHE A 1 141 ? 7.582 -7.229 -28.377 1.00 90.75 141 PHE A O 1
ATOM 1199 N N . LEU A 1 142 ? 9.176 -6.252 -27.125 1.00 90.12 142 LEU A N 1
ATOM 1200 C CA . LEU A 1 142 ? 10.182 -6.238 -28.188 1.00 90.12 142 LEU A CA 1
ATOM 1201 C C . LEU A 1 142 ? 10.565 -7.653 -28.631 1.00 90.12 142 LEU A C 1
ATOM 1203 O O . LEU A 1 142 ? 10.605 -7.920 -29.834 1.00 90.12 142 LEU A O 1
ATOM 1207 N N . GLU A 1 143 ? 10.790 -8.568 -27.689 1.00 88.06 143 GLU A N 1
ATOM 1208 C CA . GLU A 1 143 ? 11.073 -9.972 -27.990 1.00 88.06 143 GLU A CA 1
ATOM 1209 C C . GLU A 1 143 ? 9.910 -10.618 -28.758 1.00 88.06 143 GLU A C 1
ATOM 1211 O O . GLU A 1 143 ? 10.129 -11.234 -29.802 1.00 88.06 143 GLU A O 1
ATOM 1216 N N . GLY A 1 144 ? 8.663 -10.376 -28.336 1.00 87.00 144 GLY A N 1
ATOM 1217 C CA . GLY A 1 144 ? 7.462 -10.841 -29.037 1.00 87.00 144 GLY A CA 1
ATOM 1218 C C . GLY A 1 144 ? 7.299 -10.280 -30.458 1.00 87.00 144 GLY A C 1
ATOM 1219 O O . GLY A 1 144 ? 6.616 -10.881 -31.288 1.00 87.00 144 GLY A O 1
ATOM 1220 N N . LYS A 1 145 ? 7.946 -9.152 -30.776 1.00 87.56 145 LYS A N 1
ATOM 1221 C CA . LYS A 1 145 ? 8.035 -8.583 -32.133 1.00 87.56 145 LYS A CA 1
ATOM 1222 C C . LYS A 1 145 ? 9.250 -9.079 -32.927 1.00 87.56 145 LYS A C 1
ATOM 1224 O O . LYS A 1 145 ? 9.465 -8.622 -34.047 1.00 87.56 145 LYS A O 1
ATOM 1229 N N . GLY A 1 146 ? 10.044 -9.998 -32.375 1.00 86.19 146 GLY A N 1
ATOM 1230 C CA . GLY A 1 146 ? 11.287 -10.483 -32.981 1.00 86.19 146 GLY A CA 1
ATOM 1231 C C . GLY A 1 146 ? 12.427 -9.458 -32.941 1.00 86.19 146 GLY A C 1
ATOM 1232 O O . GLY A 1 146 ? 13.402 -9.570 -33.690 1.00 86.19 146 GLY A O 1
ATOM 1233 N N . CYS A 1 147 ? 12.313 -8.428 -32.100 1.00 85.00 147 CYS A N 1
ATOM 1234 C CA . CYS A 1 147 ? 13.338 -7.411 -31.937 1.00 85.00 147 CYS A CA 1
ATOM 1235 C C . CYS A 1 147 ? 14.380 -7.881 -30.916 1.00 85.00 147 CYS A C 1
ATOM 1237 O O . CYS A 1 147 ? 14.173 -7.798 -29.712 1.00 85.00 147 CYS A O 1
ATOM 1239 N N . CYS A 1 148 ? 15.530 -8.336 -31.415 1.00 79.31 148 CYS A N 1
ATOM 1240 C CA . CYS A 1 148 ? 16.648 -8.828 -30.600 1.00 79.31 148 CYS A CA 1
ATOM 1241 C C . CYS A 1 148 ? 17.846 -7.854 -30.565 1.00 79.31 148 CYS A C 1
ATOM 1243 O O . CYS A 1 148 ? 18.986 -8.283 -30.438 1.00 79.31 148 CYS A O 1
ATOM 1245 N N . SER A 1 149 ? 17.648 -6.556 -30.809 1.00 81.00 149 SER A N 1
ATOM 1246 C CA . SER A 1 149 ? 18.719 -5.546 -30.717 1.00 81.00 149 SER A CA 1
ATOM 1247 C C . SER A 1 149 ? 18.128 -4.143 -30.636 1.00 81.00 149 SER A C 1
ATOM 1249 O O . SER A 1 149 ? 17.123 -3.861 -31.287 1.00 81.00 149 SER A O 1
ATOM 1251 N N . PHE A 1 150 ? 18.783 -3.243 -29.899 1.00 79.88 150 PHE A N 1
ATOM 1252 C CA . PHE A 1 150 ? 18.407 -1.827 -29.840 1.00 79.88 150 PHE A CA 1
ATOM 1253 C C . PHE A 1 150 ? 18.458 -1.137 -31.207 1.00 79.88 150 PHE A C 1
ATOM 1255 O O . PHE A 1 150 ? 17.641 -0.265 -31.479 1.00 79.88 150 PHE A O 1
ATOM 1262 N N . GLU A 1 151 ? 19.356 -1.565 -32.094 1.00 82.31 151 GLU A N 1
ATOM 1263 C CA . GLU A 1 151 ? 19.481 -1.028 -33.458 1.00 82.31 151 GLU A CA 1
ATOM 1264 C C . GLU A 1 151 ? 18.250 -1.332 -34.322 1.00 82.31 151 GLU A C 1
ATOM 1266 O O . GLU A 1 151 ? 17.994 -0.655 -35.315 1.00 82.31 151 GLU A O 1
ATOM 1271 N N . LYS A 1 152 ? 17.476 -2.355 -33.940 1.00 75.75 152 LYS A N 1
ATOM 1272 C CA . LYS A 1 152 ? 16.244 -2.763 -34.621 1.00 75.75 152 LYS A CA 1
ATOM 1273 C C . LYS A 1 152 ? 15.001 -2.081 -34.049 1.00 75.75 152 LYS A C 1
ATOM 1275 O O . LYS A 1 152 ? 13.913 -2.281 -34.585 1.00 75.75 152 LYS A O 1
ATOM 1280 N N . ILE A 1 153 ? 15.140 -1.277 -32.992 1.00 79.88 153 ILE A N 1
ATOM 1281 C CA . ILE A 1 153 ? 14.030 -0.512 -32.425 1.00 79.88 153 ILE A CA 1
ATOM 1282 C C . ILE A 1 153 ? 13.786 0.701 -33.319 1.00 79.88 153 ILE A C 1
ATOM 1284 O O . ILE A 1 153 ? 14.543 1.670 -33.323 1.00 79.88 153 ILE A O 1
ATOM 1288 N N . THR A 1 154 ? 12.697 0.648 -34.074 1.00 78.25 154 THR A N 1
ATOM 1289 C CA . THR A 1 154 ? 12.219 1.748 -34.912 1.00 78.25 154 THR A CA 1
ATOM 1290 C C . THR A 1 154 ? 10.796 2.126 -34.509 1.00 78.25 154 THR A C 1
ATOM 1292 O O . THR A 1 154 ? 10.125 1.381 -33.795 1.00 78.25 154 THR A O 1
ATOM 1295 N N . ILE A 1 155 ? 10.300 3.269 -34.999 1.00 75.19 155 ILE A N 1
ATOM 1296 C CA . ILE A 1 155 ? 8.907 3.693 -34.761 1.00 75.19 155 ILE A CA 1
ATOM 1297 C C . ILE A 1 155 ? 7.910 2.617 -35.213 1.00 75.19 155 ILE A C 1
ATOM 1299 O O . ILE A 1 155 ? 6.884 2.453 -34.582 1.00 75.19 155 ILE A O 1
ATOM 1303 N N . SER A 1 156 ? 8.206 1.844 -36.263 1.00 71.50 156 SER A N 1
ATOM 1304 C CA . SER A 1 156 ? 7.301 0.787 -36.739 1.00 71.50 156 SER A CA 1
ATOM 1305 C C . SER A 1 156 ? 7.235 -0.447 -35.831 1.00 71.50 156 SER A C 1
ATOM 1307 O O . SER A 1 156 ? 6.381 -1.304 -36.044 1.00 71.50 156 SER A O 1
ATOM 1309 N N . VAL A 1 157 ? 8.155 -0.580 -34.872 1.00 66.81 157 VAL A N 1
ATOM 1310 C CA . VAL A 1 157 ? 8.188 -1.687 -33.903 1.00 66.81 157 VAL A CA 1
ATOM 1311 C C . VAL A 1 157 ? 7.385 -1.355 -32.638 1.00 66.81 157 VAL A C 1
ATOM 1313 O O . VAL A 1 157 ? 6.913 -2.286 -31.988 1.00 66.81 157 VAL A O 1
ATOM 1316 N N . ILE A 1 158 ? 7.215 -0.066 -32.310 1.00 67.38 158 ILE A N 1
ATOM 1317 C CA . ILE A 1 158 ? 6.528 0.463 -31.113 1.00 67.38 158 ILE A CA 1
ATOM 1318 C C . ILE A 1 158 ? 5.075 0.803 -31.448 1.00 67.38 158 ILE A C 1
ATOM 1320 O O . ILE A 1 158 ? 4.188 0.342 -30.697 1.00 67.38 158 ILE A O 1
#

pLDDT: mean 86.73, std 12.13, range [37.75, 97.19]

Sequence (158 aa):
MEEQQTLDELIQQTYDWLVAAKYSKGTVYSFKCITNQLKTYAAGKNEIYFSMDLALSFLEDHYHLSSDIRNKKPCFLRFMEMLSDFKLNNSVMIKERKREYQFPEVFLPAVEGYNKYRRSINIKEDSILRTQLYLERFFDFLEGKGCCSFEKITISVI

Secondary structure (DSSP, 8-state):
------HHHHHHHHHHHHHHTT--HHHHHHHHHHHHHHHHHHHHTT--S--HHHHHHHHHHHH---S-HHHH--HHHHHHHHHHHHHHHSS--------PPP--GGGHHHHHHHHHHHHHTT--HHHHHHHHHHHHHHHHHHHHTT--SGGG--GGG-

Radius of gyration: 21.85 Å; chains: 1; bounding box: 50×26×69 Å